Protein AF-A0A7S0CTH3-F1 (afdb_monomer_lite)

Secondary structure (DSSP, 8-state):
--PEEPHHHHHHHHHHHHHHHHH-SSTTSS-HHHHHHHHHHHHHHHHHTT-SEE-HHHHHHHHHHHHHHTT---SSTT--TTT----S-HHHHHHHHHHHHHHHTT--

Foldseek 3Di:
DFAAEDPVLLLLLVLLLVVVCVPDPPNPPSDPVSSVQLSVQQRVVCVVVVHNHRDNLSSLVSVLVVLLVVCDCGLPVQSPPVRDDCDPDNVVVSVVSSVSSCVSSVND

Structure (mmCIF, N/CA/C/O backbone):
data_AF-A0A7S0CTH3-F1
#
_entry.id   AF-A0A7S0CTH3-F1
#
loop_
_atom_site.group_PDB
_atom_site.id
_atom_site.type_symbol
_atom_site.label_atom_id
_atom_site.label_alt_id
_atom_site.label_comp_id
_atom_site.label_asym_id
_atom_site.label_entity_id
_atom_site.label_seq_id
_atom_site.pdbx_PDB_ins_code
_atom_site.Cartn_x
_atom_site.Cartn_y
_atom_site.Cartn_z
_atom_site.occupancy
_atom_site.B_iso_or_equiv
_atom_site.auth_seq_id
_atom_site.auth_comp_id
_atom_site.auth_asym_id
_atom_site.auth_atom_id
_atom_site.pdbx_PDB_model_num
ATOM 1 N N . PHE A 1 1 ? -15.556 -1.053 -14.576 1.00 72.00 1 PHE A N 1
ATOM 2 C CA . PHE A 1 1 ? -14.594 -2.076 -14.118 1.00 72.00 1 PHE A CA 1
ATOM 3 C C . PHE A 1 1 ? -13.952 -1.615 -12.809 1.00 72.00 1 PHE A C 1
ATOM 5 O O . PHE A 1 1 ? -13.380 -0.530 -12.789 1.00 72.00 1 PHE A O 1
ATOM 12 N N . LYS A 1 2 ? -14.109 -2.363 -11.707 1.00 87.19 2 LYS A N 1
ATOM 13 C CA . LYS A 1 2 ? -13.606 -1.997 -10.369 1.00 87.19 2 LYS A CA 1
ATOM 14 C C . LYS A 1 2 ? -12.913 -3.218 -9.748 1.00 87.19 2 LYS A C 1
ATOM 16 O O . LYS A 1 2 ? -13.624 -4.118 -9.314 1.00 87.19 2 LYS A O 1
ATOM 21 N N . PRO A 1 3 ? -11.569 -3.266 -9.746 1.00 94.00 3 PRO A N 1
ATOM 22 C CA . PRO A 1 3 ? -10.843 -4.425 -9.246 1.00 94.00 3 PRO A CA 1
ATOM 23 C C . PRO A 1 3 ? -11.152 -4.754 -7.781 1.00 94.00 3 PRO A C 1
ATOM 25 O O . PRO A 1 3 ? -11.263 -3.848 -6.945 1.00 94.00 3 PRO A O 1
ATOM 28 N N . ASN A 1 4 ? -11.275 -6.044 -7.472 1.00 95.25 4 ASN A N 1
ATOM 29 C CA . ASN A 1 4 ? -11.549 -6.530 -6.119 1.00 95.25 4 ASN A CA 1
ATOM 30 C C . ASN A 1 4 ? -10.264 -6.582 -5.294 1.00 95.25 4 ASN A C 1
ATOM 32 O O . ASN A 1 4 ? -9.208 -6.952 -5.806 1.00 95.25 4 ASN A O 1
ATOM 36 N N . LEU A 1 5 ? -10.336 -6.222 -4.011 1.00 95.25 5 LEU A N 1
ATOM 37 C CA . LEU A 1 5 ? -9.166 -6.309 -3.143 1.00 95.25 5 LEU A CA 1
ATOM 38 C C . LEU A 1 5 ? -8.874 -7.760 -2.777 1.00 95.25 5 LEU A C 1
ATOM 40 O O . LEU A 1 5 ? -9.752 -8.479 -2.303 1.00 95.25 5 LEU A O 1
ATOM 44 N N . SER A 1 6 ? -7.618 -8.177 -2.947 1.00 96.88 6 SER A N 1
ATOM 45 C CA . SER A 1 6 ? -7.147 -9.384 -2.279 1.00 96.88 6 SER A CA 1
ATOM 46 C C . SER A 1 6 ? -7.105 -9.155 -0.763 1.00 96.88 6 SER A C 1
ATOM 48 O O . SER A 1 6 ? -6.840 -8.042 -0.299 1.00 96.88 6 SER A O 1
ATOM 50 N N . LYS A 1 7 ? -7.299 -10.224 0.022 1.00 96.50 7 LYS A N 1
ATOM 51 C CA . LYS A 1 7 ? -7.262 -10.158 1.495 1.00 96.50 7 LYS A CA 1
ATOM 52 C C . LYS A 1 7 ? -5.954 -9.564 2.027 1.00 96.50 7 LYS A C 1
ATOM 54 O O . LYS A 1 7 ? -5.950 -8.883 3.048 1.00 96.50 7 LYS A O 1
ATOM 59 N N . PHE A 1 8 ? -4.834 -9.843 1.356 1.00 96.44 8 PHE A N 1
ATOM 60 C CA . PHE A 1 8 ? -3.535 -9.330 1.784 1.00 96.44 8 PHE A CA 1
ATOM 61 C C . PHE A 1 8 ? -3.361 -7.851 1.417 1.00 96.44 8 PHE A C 1
ATOM 63 O O . PHE A 1 8 ? -2.911 -7.076 2.253 1.00 96.44 8 PHE A O 1
ATOM 70 N N . SER A 1 9 ? -3.806 -7.424 0.230 1.00 97.06 9 SER A N 1
ATOM 71 C CA . SER A 1 9 ? -3.820 -6.001 -0.142 1.00 97.06 9 SER A CA 1
ATOM 72 C C . SER A 1 9 ? -4.680 -5.165 0.800 1.00 97.06 9 SER A C 1
ATOM 74 O O . SER A 1 9 ? -4.261 -4.093 1.222 1.00 97.06 9 SER A O 1
ATOM 76 N N . GLU A 1 10 ? -5.865 -5.662 1.157 1.00 96.69 10 GLU A N 1
ATOM 77 C CA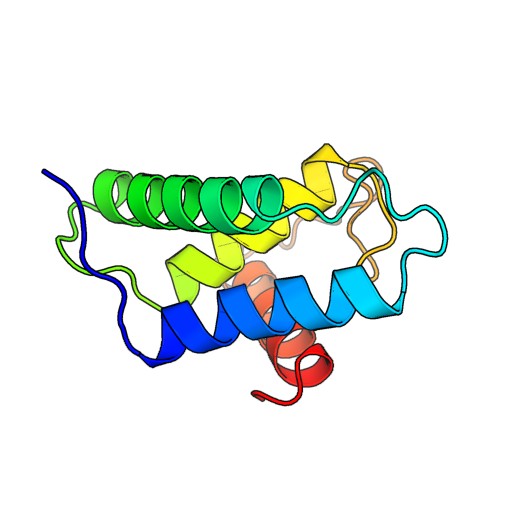 . GLU A 1 10 ? -6.733 -5.015 2.142 1.00 96.69 10 GLU A CA 1
ATOM 78 C C . GLU A 1 10 ? -6.025 -4.864 3.492 1.00 96.69 10 GLU A C 1
ATOM 80 O O . GLU A 1 10 ? -5.991 -3.768 4.050 1.00 96.69 10 GLU A O 1
ATOM 85 N N . ARG A 1 11 ? -5.377 -5.933 3.974 1.00 96.88 11 ARG A N 1
ATOM 86 C CA . ARG A 1 11 ? -4.611 -5.909 5.224 1.00 96.88 11 ARG A CA 1
ATOM 87 C C . ARG A 1 11 ? -3.501 -4.858 5.208 1.00 96.88 11 ARG A C 1
ATOM 89 O O . ARG A 1 11 ? -3.374 -4.129 6.185 1.00 96.88 11 ARG A O 1
ATOM 96 N N . ILE A 1 12 ? -2.745 -4.750 4.113 1.00 96.88 12 ILE A N 1
ATOM 97 C CA . ILE A 1 12 ? -1.685 -3.740 3.955 1.00 96.88 12 ILE A CA 1
ATOM 98 C C . ILE A 1 12 ? -2.265 -2.325 4.089 1.00 96.88 12 ILE A C 1
ATOM 100 O O . ILE A 1 12 ? -1.776 -1.533 4.893 1.00 96.88 12 ILE A O 1
ATOM 104 N N . LEU A 1 13 ? -3.335 -2.012 3.346 1.00 95.62 13 LEU A N 1
ATOM 105 C CA . LEU A 1 13 ? -3.944 -0.676 3.358 1.00 95.62 13 LEU A CA 1
ATOM 106 C C . LEU A 1 13 ? -4.541 -0.317 4.725 1.00 95.62 13 LEU A C 1
ATOM 108 O O . LEU A 1 13 ? -4.379 0.808 5.199 1.00 95.62 13 LEU A O 1
ATOM 112 N N . VAL A 1 14 ? -5.214 -1.273 5.372 1.00 94.06 14 VAL A N 1
ATOM 113 C CA . VAL A 1 14 ? -5.798 -1.082 6.706 1.00 94.06 14 VAL A CA 1
ATOM 114 C C . VAL A 1 14 ? -4.707 -0.895 7.756 1.00 94.06 14 VAL A C 1
ATOM 116 O O . VAL A 1 14 ? -4.825 0.002 8.589 1.00 94.06 14 VAL A O 1
ATOM 119 N N . ARG A 1 15 ? -3.635 -1.695 7.714 1.00 93.69 15 ARG A N 1
ATOM 120 C CA . ARG A 1 15 ? -2.531 -1.593 8.673 1.00 93.69 15 ARG A CA 1
ATOM 121 C C . ARG A 1 15 ? -1.810 -0.257 8.543 1.00 93.69 15 ARG A C 1
ATOM 123 O O . ARG A 1 15 ? -1.613 0.410 9.550 1.00 93.69 15 ARG A O 1
ATOM 130 N N . TYR A 1 16 ? -1.535 0.185 7.316 1.00 91.62 16 TYR A N 1
ATOM 131 C CA . TYR A 1 16 ? -0.984 1.516 7.056 1.00 91.62 16 TYR A CA 1
ATOM 132 C C . TYR A 1 16 ? -1.874 2.628 7.625 1.00 91.62 16 TYR A C 1
ATOM 134 O O . TYR A 1 16 ? -1.400 3.505 8.346 1.00 91.62 16 TYR A O 1
ATOM 142 N N . TYR A 1 17 ? -3.184 2.562 7.363 1.00 90.06 17 TYR A N 1
ATOM 143 C CA . TYR A 1 17 ? -4.146 3.521 7.905 1.00 90.06 17 TYR A CA 1
ATOM 144 C C . TYR A 1 17 ? -4.137 3.560 9.442 1.00 90.06 17 TYR A C 1
ATOM 146 O O . TYR A 1 17 ? -4.148 4.641 10.032 1.00 90.06 17 TYR A O 1
ATOM 154 N N . GLN A 1 18 ? -4.106 2.393 10.092 1.00 88.00 18 GLN A N 1
ATOM 155 C CA . GLN A 1 18 ? -4.043 2.286 11.550 1.00 88.00 18 GLN A CA 1
ATOM 156 C C . GLN A 1 18 ? -2.752 2.881 12.110 1.00 88.00 18 GLN A C 1
ATOM 158 O O . GLN A 1 18 ? -2.816 3.647 13.068 1.00 88.00 18 GLN A O 1
ATOM 163 N N . THR A 1 19 ? -1.602 2.565 11.508 1.00 86.06 19 THR A N 1
ATOM 164 C CA . THR A 1 19 ? -0.306 3.121 11.913 1.00 86.06 19 THR A CA 1
ATOM 165 C C . THR A 1 19 ? -0.326 4.640 11.827 1.00 86.06 19 THR A C 1
ATOM 167 O O . THR A 1 19 ? 0.022 5.305 12.799 1.00 86.06 19 THR A O 1
ATOM 170 N N . GLN A 1 20 ? -0.847 5.194 10.730 1.00 79.69 20 GLN A N 1
ATOM 171 C CA . GLN A 1 20 ? -0.867 6.640 10.549 1.00 79.69 20 GLN A CA 1
ATOM 172 C C . GLN A 1 20 ? -1.818 7.359 11.505 1.00 79.69 20 GLN A C 1
ATOM 174 O O . GLN A 1 20 ? -1.537 8.457 11.974 1.00 79.69 20 GLN A O 1
ATOM 179 N N . ARG A 1 21 ? -2.937 6.723 11.857 1.00 76.69 21 ARG A N 1
ATOM 180 C CA . ARG A 1 21 ? -3.868 7.254 12.857 1.00 76.69 21 ARG A CA 1
ATOM 181 C C . ARG A 1 21 ? -3.274 7.273 14.272 1.00 76.69 21 ARG A C 1
ATOM 183 O O . ARG A 1 21 ? -3.708 8.079 15.088 1.00 76.69 21 ARG A O 1
ATOM 190 N N . SER A 1 22 ? -2.329 6.383 14.567 1.00 73.62 22 SER A N 1
ATOM 191 C CA . SER A 1 22 ? -1.659 6.307 15.870 1.00 73.62 22 SER A CA 1
ATOM 192 C C . SER A 1 22 ? -0.520 7.319 16.020 1.00 73.62 22 SER A C 1
ATOM 194 O O . SER A 1 22 ? -0.234 7.734 17.139 1.00 73.62 22 SER A O 1
ATOM 196 N N . THR A 1 23 ? 0.132 7.707 14.920 1.00 69.75 23 THR A N 1
ATOM 197 C CA . THR A 1 23 ? 1.272 8.643 14.905 1.00 69.75 23 THR A CA 1
ATOM 198 C C . THR A 1 23 ? 0.854 10.109 14.768 1.00 69.75 23 THR A C 1
ATOM 200 O O . THR A 1 23 ? 1.570 10.999 15.225 1.00 69.75 23 THR A O 1
ATOM 203 N N . ASP A 1 24 ? -0.302 10.383 14.165 1.00 63.94 24 ASP A N 1
ATOM 204 C CA . ASP A 1 24 ? -0.780 11.741 13.907 1.00 63.94 24 ASP A CA 1
ATOM 205 C C . ASP A 1 24 ? -1.528 12.323 15.124 1.00 63.94 24 ASP A C 1
ATOM 207 O O . ASP A 1 24 ? -2.690 12.000 15.392 1.00 63.94 24 ASP A O 1
ATOM 211 N N . HIS A 1 25 ? -0.867 13.208 15.882 1.00 54.47 25 HIS A N 1
ATOM 212 C CA . HIS A 1 25 ? -1.501 13.964 16.972 1.00 54.47 25 HIS A CA 1
ATOM 213 C C . HIS A 1 25 ? -2.577 14.943 16.454 1.00 54.47 25 HIS A C 1
ATOM 215 O O . HIS A 1 25 ? -3.499 15.301 17.197 1.00 54.47 25 HIS A O 1
ATOM 221 N N . GLU A 1 26 ? -2.520 15.335 15.174 1.00 50.44 26 GLU A N 1
ATOM 222 C CA . GLU A 1 26 ? -3.531 16.160 14.516 1.00 50.44 26 GLU A CA 1
ATOM 223 C C . GLU A 1 26 ? -4.612 15.283 13.865 1.00 50.44 26 GLU A C 1
ATOM 225 O O . GLU A 1 26 ? -4.596 14.982 12.674 1.00 50.44 26 GLU A O 1
ATOM 230 N N . LYS A 1 27 ? -5.640 14.936 14.651 1.00 51.03 27 LYS A N 1
ATOM 231 C CA . LYS A 1 27 ? -6.816 14.106 14.286 1.00 51.03 27 LYS A CA 1
ATOM 232 C C . LYS A 1 27 ? -7.559 14.489 12.984 1.00 51.03 27 LYS A C 1
ATOM 234 O O . LYS A 1 27 ? -8.496 13.792 12.591 1.00 51.03 27 LYS A O 1
ATOM 239 N N . ALA A 1 28 ? -7.203 15.599 12.337 1.00 54.09 28 ALA A N 1
ATOM 240 C CA . ALA A 1 28 ? -7.848 16.128 11.141 1.00 54.09 28 ALA A CA 1
ATOM 241 C C . ALA A 1 28 ? -7.383 15.471 9.823 1.00 54.09 28 ALA A C 1
ATOM 243 O O . ALA A 1 28 ? -8.160 15.465 8.865 1.00 54.09 28 ALA A O 1
ATOM 244 N N . ARG A 1 29 ? -6.165 14.906 9.739 1.00 54.44 29 ARG A N 1
ATOM 245 C CA . ARG A 1 29 ? -5.607 14.388 8.467 1.00 54.44 29 ARG A CA 1
ATOM 246 C C . ARG A 1 29 ? -5.862 12.888 8.236 1.00 54.44 29 ARG A C 1
ATOM 248 O O . ARG A 1 29 ? -6.089 12.474 7.099 1.00 54.44 29 ARG A O 1
ATOM 255 N N . THR A 1 30 ? -5.970 12.073 9.288 1.00 61.06 30 THR A N 1
ATOM 256 C CA . THR A 1 30 ? -6.170 10.604 9.227 1.00 61.06 30 THR A CA 1
ATOM 257 C C . THR A 1 30 ? -7.641 10.170 9.319 1.00 61.06 30 THR A C 1
ATOM 259 O O . THR A 1 30 ? -8.100 9.464 10.225 1.00 61.06 30 THR A O 1
ATOM 262 N N . THR A 1 31 ? -8.431 10.589 8.331 1.00 71.88 31 THR A N 1
ATOM 263 C CA . THR A 1 31 ? -9.869 10.269 8.246 1.00 71.88 31 THR A CA 1
ATOM 264 C C . THR A 1 31 ? -10.142 9.006 7.423 1.00 71.88 31 THR A C 1
ATOM 266 O O . THR A 1 31 ? -9.284 8.543 6.676 1.00 71.88 31 THR A O 1
ATOM 269 N N . ILE A 1 32 ? -11.363 8.464 7.502 1.00 82.38 32 ILE A N 1
ATOM 270 C CA . ILE A 1 32 ? -11.848 7.376 6.624 1.00 82.38 32 ILE A CA 1
ATOM 271 C C . ILE A 1 32 ? -11.590 7.691 5.136 1.00 82.38 32 ILE A C 1
ATOM 273 O O . ILE A 1 32 ? -11.285 6.794 4.355 1.00 82.38 32 ILE A O 1
ATOM 277 N N . ARG A 1 33 ? -11.594 8.978 4.755 1.00 85.50 33 ARG A N 1
ATOM 278 C CA . ARG A 1 33 ? -11.296 9.430 3.388 1.00 85.50 33 ARG A CA 1
ATOM 279 C C . ARG A 1 33 ? -9.889 9.054 2.920 1.00 85.50 33 ARG A C 1
ATOM 281 O O . ARG A 1 33 ? -9.713 8.823 1.728 1.00 85.50 33 ARG A O 1
ATOM 288 N N . LEU A 1 34 ? -8.899 8.983 3.819 1.00 87.75 34 LEU A N 1
ATOM 289 C CA . LEU A 1 34 ? -7.547 8.530 3.474 1.00 87.75 34 LEU A CA 1
ATOM 290 C C . LEU A 1 34 ? -7.572 7.061 3.048 1.00 87.75 34 LEU A C 1
ATOM 292 O O . LEU A 1 34 ? -7.070 6.729 1.977 1.00 87.75 34 LEU A O 1
ATOM 296 N N . LEU A 1 35 ? -8.206 6.199 3.848 1.00 92.25 35 LEU A N 1
ATOM 297 C CA . LEU A 1 35 ? -8.344 4.779 3.528 1.00 92.25 35 LEU A CA 1
ATOM 298 C C . LEU A 1 35 ? -9.097 4.579 2.207 1.00 92.25 35 LEU A C 1
ATOM 300 O O . LEU A 1 35 ? -8.655 3.822 1.346 1.00 92.25 35 LEU A O 1
ATOM 304 N N . GLU A 1 36 ? -10.192 5.310 1.997 1.00 93.31 36 GLU A N 1
ATOM 305 C CA . GLU A 1 36 ? -10.915 5.274 0.725 1.00 93.31 36 GLU A CA 1
ATOM 306 C C . GLU A 1 36 ? -10.056 5.734 -0.462 1.00 93.31 36 GLU A C 1
ATOM 308 O O . GLU A 1 36 ? -10.137 5.156 -1.547 1.00 93.31 36 GLU A O 1
ATOM 313 N N . SER A 1 37 ? -9.230 6.769 -0.280 1.00 93.31 37 SER A N 1
ATOM 314 C CA . SER A 1 37 ? -8.302 7.240 -1.311 1.00 93.31 37 SER A CA 1
ATOM 315 C C . SER A 1 37 ? -7.238 6.195 -1.629 1.00 93.31 37 SER A C 1
ATOM 317 O O . SER A 1 37 ? -7.015 5.918 -2.805 1.00 93.31 37 SER A O 1
ATOM 319 N N . LEU A 1 38 ? -6.657 5.546 -0.619 1.00 95.12 38 LEU A N 1
ATOM 320 C CA . LEU A 1 38 ? -5.715 4.440 -0.803 1.00 95.12 38 LEU A CA 1
ATOM 321 C C . LEU A 1 38 ? -6.343 3.284 -1.593 1.00 95.12 38 LEU A C 1
ATOM 323 O O . LEU A 1 38 ? -5.747 2.793 -2.551 1.00 95.12 38 LEU A O 1
ATOM 327 N N . ILE A 1 39 ? -7.578 2.897 -1.255 1.00 96.50 39 ILE A N 1
ATOM 328 C CA . ILE A 1 39 ? -8.331 1.864 -1.981 1.00 96.50 39 ILE A CA 1
ATOM 329 C C . ILE A 1 39 ? -8.535 2.272 -3.445 1.00 96.50 39 ILE A C 1
ATOM 331 O O . ILE A 1 39 ? -8.276 1.476 -4.350 1.00 96.50 39 ILE A O 1
ATOM 335 N N . ARG A 1 40 ? -8.965 3.516 -3.703 1.00 96.88 40 ARG A N 1
ATOM 336 C CA . ARG A 1 40 ? -9.164 4.024 -5.072 1.00 96.88 40 ARG A CA 1
ATOM 337 C C . ARG A 1 40 ? -7.863 4.044 -5.875 1.00 96.88 40 ARG A C 1
ATOM 339 O O . ARG A 1 40 ? -7.897 3.681 -7.052 1.00 96.88 40 ARG A O 1
ATOM 346 N N . LEU A 1 41 ? -6.745 4.428 -5.259 1.00 97.31 41 LEU A N 1
ATOM 347 C CA . LEU A 1 41 ? -5.420 4.440 -5.885 1.00 97.31 41 LEU A CA 1
ATOM 348 C C . LEU A 1 41 ? -4.938 3.023 -6.215 1.00 97.31 41 LEU A C 1
ATOM 350 O O . LEU A 1 41 ? -4.549 2.769 -7.352 1.00 97.31 41 LEU A O 1
ATOM 354 N N . ALA A 1 42 ? -5.054 2.071 -5.288 1.00 98.00 42 ALA A N 1
ATOM 355 C CA . ALA A 1 42 ? -4.677 0.677 -5.534 1.00 98.00 42 ALA A CA 1
ATOM 356 C C . ALA A 1 42 ? -5.550 0.031 -6.632 1.00 98.00 42 ALA A C 1
ATOM 358 O O . ALA A 1 42 ? -5.069 -0.690 -7.513 1.00 98.00 42 ALA A O 1
ATOM 359 N N . GLN A 1 43 ? -6.847 0.350 -6.649 1.00 97.81 43 GLN A N 1
ATOM 360 C CA . GLN A 1 43 ? -7.743 -0.038 -7.739 1.00 97.81 43 GLN A CA 1
ATOM 361 C C . GLN A 1 43 ? -7.369 0.632 -9.065 1.00 97.81 43 GLN A C 1
ATOM 363 O O . GLN A 1 43 ? -7.534 0.026 -10.117 1.00 97.81 43 GLN A O 1
ATOM 368 N N . ALA A 1 44 ? -6.899 1.880 -9.059 1.00 97.56 44 ALA A N 1
ATOM 369 C CA . ALA A 1 44 ? -6.426 2.547 -10.270 1.00 97.56 44 ALA A CA 1
ATOM 370 C C . ALA A 1 44 ? -5.145 1.907 -10.809 1.00 97.56 44 ALA A C 1
ATOM 372 O O . ALA A 1 44 ? -5.060 1.653 -12.008 1.00 97.56 44 ALA A O 1
ATOM 373 N N . HIS A 1 45 ? -4.203 1.572 -9.929 1.00 97.19 45 HIS A N 1
ATOM 374 C CA . HIS A 1 45 ? -2.957 0.910 -10.298 1.00 97.19 45 HIS A CA 1
ATOM 375 C C . HIS A 1 45 ? -3.199 -0.487 -10.895 1.00 97.19 45 HIS A C 1
ATOM 377 O O . HIS A 1 45 ? -2.668 -0.807 -11.952 1.00 97.19 45 HIS A O 1
ATOM 383 N N . SER A 1 46 ? -4.082 -1.294 -10.300 1.00 97.50 46 SER A N 1
ATOM 384 C CA . SER A 1 46 ? -4.469 -2.594 -10.884 1.00 97.50 46 SER A CA 1
ATOM 385 C C . SER A 1 46 ? -5.149 -2.452 -12.251 1.00 97.50 46 SER A C 1
ATOM 387 O O . SER A 1 46 ? -4.843 -3.226 -13.156 1.00 97.50 46 SER A O 1
ATOM 389 N N . ARG A 1 47 ? -5.997 -1.428 -12.452 1.00 96.88 47 ARG A N 1
ATOM 390 C CA . ARG A 1 47 ? -6.569 -1.121 -13.778 1.00 96.88 47 ARG A CA 1
ATOM 391 C C . ARG A 1 47 ? -5.504 -0.748 -14.804 1.00 96.88 47 ARG A C 1
ATOM 393 O O . ARG A 1 47 ? -5.574 -1.237 -15.925 1.00 96.88 47 ARG A O 1
ATOM 400 N N . LEU A 1 48 ? -4.531 0.083 -14.423 1.00 96.69 48 LEU A N 1
ATOM 401 C CA . LEU A 1 48 ? -3.397 0.447 -15.282 1.00 96.69 48 LEU A CA 1
ATOM 402 C C . LEU A 1 48 ? -2.599 -0.793 -15.710 1.00 96.69 48 LEU A C 1
ATOM 404 O O . LEU A 1 48 ? -2.068 -0.853 -16.811 1.00 96.69 48 LEU A O 1
ATOM 408 N N . MET A 1 49 ? -2.571 -1.799 -14.843 1.00 96.31 49 MET A N 1
ATOM 409 C CA . MET A 1 49 ? -1.897 -3.069 -15.067 1.00 96.31 49 MET A CA 1
ATOM 410 C C . MET A 1 49 ? -2.792 -4.136 -15.717 1.00 96.31 49 MET A C 1
ATOM 412 O O . MET A 1 49 ? -2.416 -5.305 -15.724 1.00 96.31 49 MET A O 1
ATOM 416 N N . PHE A 1 50 ? -3.972 -3.756 -16.226 1.00 95.75 50 PH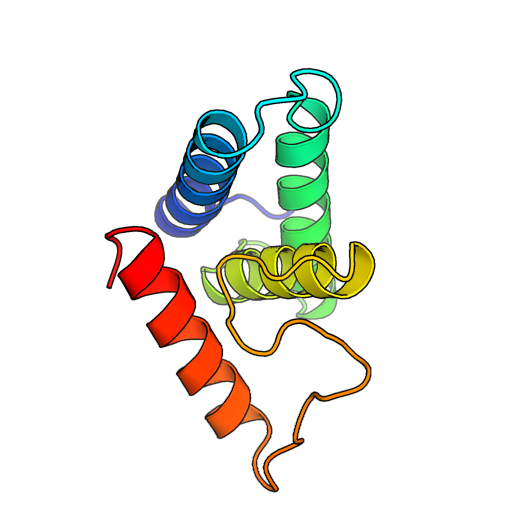E A N 1
ATOM 417 C CA . PHE A 1 50 ? -4.955 -4.646 -16.859 1.00 95.75 50 PHE A CA 1
ATOM 418 C C . PHE A 1 50 ? -5.402 -5.829 -15.979 1.00 95.75 50 PHE A C 1
ATOM 420 O O . PHE A 1 50 ? -5.675 -6.921 -16.472 1.00 95.75 50 PHE A O 1
ATOM 427 N N . ARG A 1 51 ? -5.498 -5.618 -14.662 1.00 95.44 51 ARG A N 1
ATOM 428 C CA . ARG A 1 51 ? -5.916 -6.634 -13.684 1.00 95.44 51 ARG A CA 1
ATOM 429 C C . ARG A 1 51 ? -7.291 -6.327 -13.097 1.00 95.44 51 ARG A C 1
ATOM 431 O O . ARG A 1 51 ? -7.635 -5.173 -12.855 1.00 95.44 51 ARG A O 1
ATOM 438 N N . ASP A 1 52 ? -8.055 -7.378 -12.815 1.00 96.06 52 ASP A N 1
ATOM 439 C CA . ASP A 1 52 ? -9.359 -7.344 -12.129 1.00 96.06 52 ASP A CA 1
ATOM 440 C C . ASP A 1 52 ? -9.256 -7.511 -10.606 1.00 96.06 52 ASP A C 1
ATOM 442 O O . ASP A 1 52 ? -10.241 -7.367 -9.879 1.00 96.06 52 ASP A O 1
ATOM 446 N N . THR A 1 53 ? -8.047 -7.775 -10.122 1.00 97.12 53 THR A N 1
ATOM 447 C CA . THR A 1 53 ? -7.739 -8.009 -8.719 1.00 97.12 53 THR A CA 1
ATOM 448 C C . THR A 1 53 ? -6.613 -7.079 -8.292 1.00 97.12 53 THR A C 1
ATOM 450 O O . THR A 1 53 ? -5.605 -6.930 -8.986 1.00 97.12 53 THR A O 1
ATOM 453 N N . VAL A 1 54 ? -6.787 -6.446 -7.134 1.00 98.06 54 VAL A N 1
ATOM 454 C CA . VAL A 1 54 ? -5.751 -5.650 -6.478 1.00 98.06 54 VAL A CA 1
ATOM 455 C C . VAL A 1 54 ? -4.797 -6.609 -5.773 1.00 98.06 54 VAL A C 1
ATOM 457 O O . VAL A 1 54 ? -5.174 -7.288 -4.813 1.00 98.06 54 VAL A O 1
ATOM 460 N N . PHE A 1 55 ? -3.557 -6.642 -6.247 1.00 97.19 55 PHE A N 1
ATOM 461 C CA . PHE A 1 55 ? -2.455 -7.406 -5.676 1.00 97.19 55 PHE A CA 1
ATOM 462 C C . PHE A 1 55 ? -1.663 -6.569 -4.665 1.00 97.19 55 PHE A C 1
ATOM 464 O O . PHE A 1 55 ? -1.843 -5.350 -4.587 1.00 97.19 55 PHE A O 1
ATOM 471 N N . PRO A 1 56 ? -0.790 -7.190 -3.854 1.00 96.75 56 PRO A N 1
ATOM 472 C CA . PRO A 1 56 ? -0.062 -6.477 -2.802 1.00 96.75 56 PRO A CA 1
ATOM 473 C C . PRO A 1 56 ? 0.762 -5.307 -3.345 1.00 96.75 56 PRO A C 1
ATOM 475 O O . PRO A 1 56 ? 0.754 -4.224 -2.769 1.00 96.75 56 PRO A O 1
ATOM 478 N N . GLN A 1 57 ? 1.387 -5.487 -4.512 1.00 96.00 57 GLN A N 1
ATOM 479 C CA . GLN A 1 57 ? 2.150 -4.435 -5.189 1.00 96.00 57 GLN A CA 1
ATOM 480 C C . GLN A 1 57 ? 1.325 -3.180 -5.501 1.00 96.00 57 GLN A C 1
ATOM 482 O O . GLN A 1 57 ? 1.861 -2.080 -5.455 1.00 96.00 57 GLN A O 1
ATOM 487 N N . ASP A 1 58 ? 0.023 -3.327 -5.760 1.00 97.44 58 ASP A N 1
ATOM 488 C CA . ASP A 1 58 ? -0.862 -2.197 -6.044 1.00 97.44 58 ASP A CA 1
ATOM 489 C C . ASP A 1 58 ? -1.161 -1.394 -4.768 1.00 97.44 58 ASP A C 1
ATOM 491 O O . ASP A 1 58 ? -1.234 -0.167 -4.806 1.00 97.44 58 ASP A O 1
ATOM 495 N N . ALA A 1 59 ? -1.287 -2.079 -3.625 1.00 97.25 59 ALA A N 1
ATOM 496 C CA . ALA A 1 59 ? -1.435 -1.442 -2.317 1.00 97.25 59 ALA A CA 1
ATOM 497 C C . ALA A 1 59 ? -0.151 -0.706 -1.900 1.00 97.25 59 ALA A C 1
ATOM 499 O O . ALA A 1 59 ? -0.211 0.438 -1.457 1.00 97.25 59 ALA A O 1
ATOM 500 N N . ILE A 1 60 ? 1.009 -1.335 -2.106 1.00 95.31 60 ILE A N 1
ATOM 501 C CA . ILE A 1 60 ? 2.324 -0.743 -1.821 1.00 95.31 60 ILE A CA 1
ATOM 502 C C . ILE A 1 60 ? 2.559 0.500 -2.687 1.00 95.31 60 ILE A C 1
ATOM 504 O O . ILE A 1 60 ? 2.933 1.546 -2.164 1.00 95.31 60 ILE A O 1
ATOM 508 N N . ALA A 1 61 ? 2.287 0.422 -3.993 1.00 94.69 61 ALA A N 1
ATOM 509 C CA . ALA A 1 61 ? 2.424 1.560 -4.901 1.00 94.69 61 ALA A CA 1
ATOM 510 C C . ALA A 1 61 ? 1.524 2.738 -4.491 1.00 94.69 61 ALA A C 1
ATOM 512 O O . ALA A 1 61 ? 1.966 3.886 -4.507 1.00 94.69 61 ALA A O 1
ATOM 513 N N . ALA A 1 62 ? 0.282 2.462 -4.072 1.00 95.44 62 ALA A N 1
ATOM 514 C CA . ALA A 1 62 ? -0.633 3.489 -3.579 1.00 95.44 62 ALA A CA 1
ATOM 515 C C . ALA A 1 62 ? -0.105 4.195 -2.319 1.00 95.44 62 ALA A C 1
ATOM 517 O O . ALA A 1 62 ? -0.217 5.415 -2.218 1.00 95.44 62 ALA A O 1
ATOM 518 N N . ILE A 1 63 ? 0.489 3.447 -1.383 1.00 92.56 63 ILE A N 1
ATOM 519 C CA . ILE A 1 63 ? 1.086 4.010 -0.165 1.00 92.56 63 ILE A CA 1
ATOM 520 C C . ILE A 1 63 ? 2.299 4.878 -0.504 1.00 92.56 63 ILE A C 1
ATOM 522 O O . ILE A 1 63 ? 2.343 6.034 -0.090 1.00 92.56 63 ILE A O 1
ATOM 526 N N . ILE A 1 64 ? 3.235 4.368 -1.313 1.00 89.31 64 ILE A N 1
ATOM 527 C CA . ILE A 1 64 ? 4.427 5.122 -1.739 1.00 89.31 64 ILE A CA 1
ATOM 528 C C . ILE A 1 64 ? 4.021 6.440 -2.415 1.00 89.31 64 ILE A C 1
ATOM 530 O O . ILE A 1 64 ? 4.616 7.481 -2.147 1.00 89.31 64 ILE A O 1
ATOM 534 N N . LEU A 1 65 ? 2.986 6.415 -3.262 1.00 89.69 65 LEU A N 1
ATOM 535 C CA . LEU A 1 65 ? 2.468 7.610 -3.930 1.00 89.69 65 LEU A CA 1
ATOM 536 C C . LEU A 1 65 ? 1.940 8.655 -2.934 1.00 89.69 65 LEU A C 1
ATOM 538 O O . LEU A 1 65 ? 2.202 9.848 -3.096 1.00 89.69 65 LEU A O 1
ATOM 542 N N . VAL A 1 66 ? 1.191 8.222 -1.916 1.00 87.94 66 VAL A N 1
ATOM 543 C CA . VAL A 1 66 ? 0.674 9.116 -0.869 1.00 87.94 66 VAL A CA 1
ATOM 544 C C . VAL A 1 66 ? 1.811 9.701 -0.031 1.00 87.94 66 VAL A C 1
ATOM 546 O O . VAL A 1 66 ? 1.817 10.910 0.191 1.00 87.94 66 VAL A O 1
ATOM 549 N N . GLU A 1 67 ? 2.788 8.890 0.383 1.00 82.62 67 GLU A N 1
ATOM 550 C CA . GLU A 1 67 ? 3.947 9.372 1.151 1.00 82.62 67 GLU A CA 1
ATOM 551 C C . GLU A 1 67 ? 4.762 10.404 0.365 1.00 82.62 67 GLU A C 1
ATOM 553 O O . GLU A 1 67 ? 5.058 11.479 0.890 1.00 82.62 67 GLU A O 1
ATOM 558 N N . ALA A 1 68 ? 5.026 10.133 -0.917 1.00 80.31 68 ALA A N 1
ATOM 559 C CA . ALA A 1 68 ? 5.726 11.064 -1.797 1.00 80.31 68 ALA A CA 1
ATOM 560 C C . ALA A 1 68 ? 4.950 12.379 -1.999 1.00 80.31 68 ALA A C 1
ATOM 562 O O . ALA A 1 68 ? 5.548 13.452 -2.022 1.00 80.31 68 ALA A O 1
ATOM 563 N N . SER A 1 69 ? 3.616 12.315 -2.114 1.00 80.69 69 SER A N 1
ATOM 564 C CA . SER A 1 69 ? 2.768 13.504 -2.314 1.00 80.69 69 SER A CA 1
ATOM 565 C C . SER A 1 69 ? 2.697 14.396 -1.077 1.00 80.69 69 SER A C 1
ATOM 567 O O . SER A 1 69 ? 2.562 15.611 -1.194 1.00 80.69 69 SER A O 1
ATOM 569 N N . LEU A 1 70 ? 2.762 13.798 0.113 1.00 74.38 70 LEU A N 1
ATOM 570 C CA . LEU A 1 70 ? 2.690 14.523 1.379 1.00 74.38 70 LEU A CA 1
ATOM 571 C C . LEU A 1 70 ? 4.058 15.022 1.859 1.00 74.38 70 LEU A C 1
ATOM 573 O O . LEU A 1 70 ? 4.109 15.641 2.921 1.00 74.38 70 LEU A O 1
ATOM 577 N N . ALA A 1 71 ? 5.145 14.737 1.120 1.00 64.38 71 ALA A N 1
ATOM 578 C CA . ALA A 1 71 ? 6.535 15.037 1.490 1.00 64.38 71 ALA A CA 1
ATOM 579 C C . ALA A 1 71 ? 6.838 14.731 2.970 1.00 64.38 71 ALA A C 1
ATOM 581 O O . ALA A 1 71 ? 7.622 15.410 3.630 1.00 64.38 71 ALA A O 1
ATOM 582 N N . THR A 1 72 ? 6.144 13.735 3.512 1.00 59.47 72 THR A N 1
ATOM 583 C CA . THR A 1 72 ? 6.213 13.365 4.917 1.00 59.47 72 THR A CA 1
ATOM 584 C C . THR A 1 72 ? 7.301 12.318 5.039 1.00 59.47 72 THR A C 1
ATOM 586 O O . THR A 1 72 ? 7.335 11.394 4.228 1.00 59.47 72 THR A O 1
ATOM 589 N N . SER A 1 73 ? 8.160 12.434 6.052 1.00 54.16 73 SER A N 1
ATOM 590 C CA . SER A 1 73 ? 9.086 11.379 6.485 1.00 54.16 73 SER A CA 1
ATOM 591 C C . SER A 1 73 ? 8.272 10.206 7.051 1.00 54.16 73 SER A C 1
ATOM 593 O O . SER A 1 73 ? 8.156 10.026 8.260 1.00 54.16 73 SER A O 1
ATOM 595 N N . GLY A 1 74 ? 7.551 9.515 6.171 1.00 59.22 74 GLY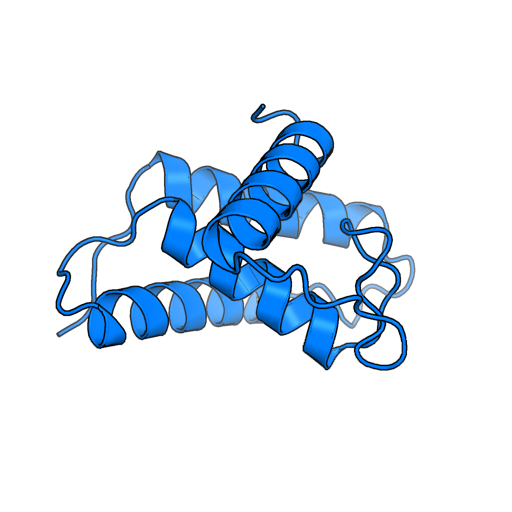 A N 1
ATOM 596 C CA . GLY A 1 74 ? 6.610 8.460 6.507 1.00 59.22 74 GLY A CA 1
ATOM 597 C C . GLY A 1 74 ? 7.314 7.155 6.856 1.00 59.22 74 GLY A C 1
ATOM 598 O O . GLY A 1 74 ? 8.466 7.118 7.283 1.00 59.22 74 GLY A O 1
ATOM 599 N N . LEU A 1 75 ? 6.618 6.043 6.636 1.00 59.06 75 LEU A N 1
ATOM 600 C CA . LEU A 1 75 ? 7.170 4.711 6.862 1.00 59.06 75 LEU A CA 1
ATOM 601 C C . LEU A 1 75 ? 8.283 4.382 5.858 1.00 59.06 75 LEU A C 1
ATOM 603 O O . LEU A 1 75 ? 8.944 3.370 6.005 1.00 59.06 75 LEU A O 1
ATOM 607 N N . THR A 1 76 ? 8.592 5.219 4.876 1.00 59.91 76 THR A N 1
ATOM 608 C CA . THR A 1 76 ? 9.818 5.080 4.085 1.00 59.91 76 THR A CA 1
ATOM 609 C C . THR A 1 76 ? 10.781 6.223 4.417 1.00 59.91 76 THR A C 1
ATOM 611 O O . THR A 1 76 ? 10.430 7.392 4.286 1.00 59.91 76 THR A O 1
ATOM 614 N N . ASP A 1 77 ? 11.997 5.891 4.879 1.00 56.34 77 ASP A N 1
ATOM 615 C CA . ASP A 1 77 ? 13.004 6.873 5.347 1.00 56.34 77 ASP A CA 1
ATOM 616 C C . ASP A 1 77 ? 13.443 7.855 4.239 1.00 56.34 77 ASP A C 1
ATOM 618 O O . ASP A 1 77 ? 13.957 8.930 4.526 1.00 56.34 77 ASP A O 1
ATOM 622 N N . ASP A 1 78 ? 13.165 7.515 2.976 1.00 54.25 78 ASP A N 1
ATOM 623 C CA . ASP A 1 78 ? 13.568 8.230 1.757 1.00 54.25 78 ASP A CA 1
ATOM 624 C C . ASP A 1 78 ? 12.372 8.846 0.991 1.00 54.25 78 ASP A C 1
ATOM 626 O O . ASP A 1 78 ? 12.384 8.986 -0.237 1.00 54.25 78 ASP A O 1
ATOM 630 N N . ALA A 1 79 ? 11.277 9.173 1.682 1.00 54.03 79 ALA A N 1
ATOM 631 C CA . ALA A 1 79 ? 10.048 9.662 1.044 1.00 54.03 79 ALA A CA 1
ATOM 632 C C . ALA A 1 79 ? 10.114 11.113 0.526 1.00 54.03 79 ALA A C 1
ATOM 634 O O . ALA A 1 79 ? 9.202 11.545 -0.185 1.00 54.03 79 ALA A O 1
ATOM 635 N N . SER A 1 80 ? 11.169 11.879 0.831 1.00 55.97 80 SER A N 1
ATOM 636 C CA . SER A 1 80 ? 11.333 13.199 0.218 1.00 55.97 80 SER A CA 1
ATOM 637 C C . SER A 1 80 ? 11.657 13.023 -1.263 1.00 55.97 80 SER A C 1
ATOM 639 O O . SER A 1 80 ? 12.744 12.575 -1.626 1.00 55.97 80 SER A O 1
ATOM 641 N N . ALA A 1 81 ? 10.723 13.410 -2.135 1.00 58.97 81 ALA A N 1
ATOM 642 C CA . ALA A 1 81 ? 10.914 13.388 -3.587 1.00 58.97 81 ALA A CA 1
ATOM 643 C C . ALA A 1 81 ? 12.175 14.156 -4.038 1.00 58.97 81 ALA A C 1
ATOM 645 O O . ALA A 1 81 ? 12.703 13.887 -5.112 1.00 58.97 81 ALA A O 1
ATOM 646 N N . LEU A 1 82 ? 12.675 15.076 -3.204 1.00 59.59 82 LEU A N 1
ATOM 647 C CA . LEU A 1 82 ? 13.895 15.852 -3.433 1.00 59.59 82 LEU A CA 1
ATOM 648 C C . LEU A 1 82 ? 15.193 15.055 -3.209 1.00 59.59 82 LEU A C 1
ATOM 650 O O . LEU A 1 82 ? 16.239 15.468 -3.700 1.00 59.59 82 LEU A O 1
ATOM 654 N N . HIS A 1 83 ? 15.141 13.938 -2.477 1.00 60.94 83 HIS A N 1
ATOM 655 C CA . HIS A 1 83 ? 16.316 13.138 -2.101 1.00 60.94 83 HIS A CA 1
ATOM 656 C C . HIS A 1 83 ? 16.245 11.681 -2.568 1.00 60.94 83 HIS A C 1
ATOM 658 O O . HIS A 1 83 ? 17.124 10.888 -2.239 1.00 60.94 83 HIS A O 1
ATOM 664 N N . MET A 1 84 ? 15.228 11.317 -3.353 1.00 63.84 84 MET A N 1
ATOM 665 C CA . MET A 1 84 ? 15.078 9.948 -3.827 1.00 63.84 84 MET A CA 1
ATOM 666 C C . MET A 1 84 ? 16.234 9.588 -4.771 1.00 63.84 84 MET A C 1
ATOM 668 O O . MET A 1 84 ? 16.327 10.102 -5.886 1.00 63.84 84 MET A O 1
ATOM 672 N N . SER A 1 85 ? 17.117 8.694 -4.324 1.00 65.19 85 SER A N 1
ATOM 673 C CA . SER A 1 85 ? 18.120 8.089 -5.196 1.00 65.19 85 SER A CA 1
ATOM 674 C C . SER A 1 85 ? 17.436 7.041 -6.076 1.00 65.19 85 SER A C 1
ATOM 676 O O . SER A 1 85 ? 16.828 6.083 -5.594 1.00 65.19 85 SER A O 1
ATOM 678 N N . PHE A 1 86 ? 17.461 7.256 -7.390 1.00 68.25 86 PHE A N 1
ATOM 679 C CA . PHE A 1 86 ? 16.963 6.276 -8.348 1.00 68.25 86 PHE A CA 1
ATOM 680 C C . PHE A 1 86 ? 18.070 5.246 -8.596 1.00 68.25 86 PHE A C 1
ATOM 682 O O . PHE A 1 86 ? 19.098 5.576 -9.184 1.00 68.25 86 PHE A O 1
ATOM 689 N N . ASP A 1 87 ? 17.879 4.010 -8.125 1.00 74.12 87 ASP A N 1
ATOM 690 C CA . ASP A 1 87 ? 18.737 2.882 -8.512 1.00 74.12 87 ASP A CA 1
ATOM 691 C C . ASP A 1 87 ? 18.666 2.665 -10.036 1.00 74.12 87 ASP A C 1
ATOM 693 O O . ASP A 1 87 ? 17.608 2.834 -10.645 1.00 74.12 87 ASP A O 1
ATOM 697 N N . GLU A 1 88 ? 19.755 2.172 -10.638 1.00 81.19 88 GLU A N 1
ATOM 698 C CA . GLU A 1 88 ? 19.784 1.766 -12.057 1.00 81.19 88 GLU A CA 1
ATOM 699 C C . GLU A 1 88 ? 18.725 0.700 -12.392 1.00 81.19 88 GLU A C 1
ATOM 701 O O . GLU A 1 88 ? 18.287 0.587 -13.536 1.00 81.19 88 GLU A O 1
ATOM 706 N N . ASN A 1 89 ? 18.297 -0.082 -11.392 1.00 87.50 89 ASN A N 1
ATOM 707 C CA . ASN A 1 89 ? 17.244 -1.078 -11.530 1.00 87.50 89 ASN A CA 1
ATOM 708 C C . ASN A 1 89 ? 15.983 -0.668 -10.733 1.00 87.50 89 ASN A C 1
ATOM 710 O O . ASN A 1 89 ? 15.967 -0.802 -9.502 1.00 87.50 89 ASN A O 1
ATOM 714 N N . PRO A 1 90 ? 14.895 -0.250 -11.409 1.00 84.00 90 PRO A N 1
ATOM 715 C CA . PRO A 1 90 ? 13.673 0.205 -10.744 1.00 84.00 90 PRO A CA 1
ATOM 716 C C . PRO A 1 90 ? 12.954 -0.913 -9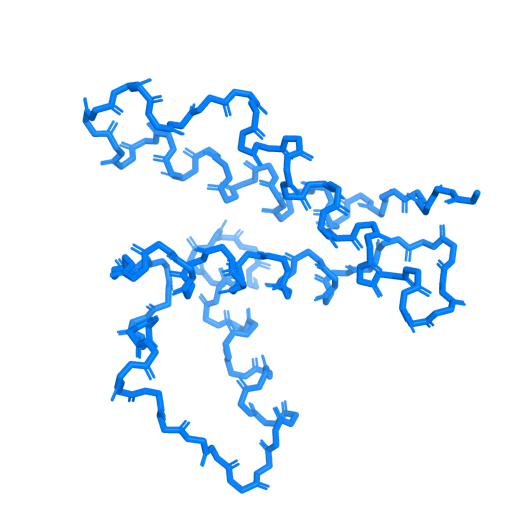.975 1.00 84.00 90 PRO A C 1
ATOM 718 O O . PRO A 1 90 ? 12.371 -0.659 -8.919 1.00 84.00 90 PRO A O 1
ATOM 721 N N . ASP A 1 91 ? 13.041 -2.165 -10.434 1.00 88.94 91 ASP A N 1
ATOM 722 C CA . ASP A 1 91 ? 12.445 -3.304 -9.731 1.00 88.94 91 ASP A CA 1
ATOM 723 C C . ASP A 1 91 ? 13.174 -3.589 -8.419 1.00 88.94 91 ASP A C 1
ATOM 725 O O . ASP A 1 91 ? 12.553 -3.974 -7.425 1.00 88.94 91 ASP A O 1
ATOM 729 N N . LYS A 1 92 ? 14.497 -3.399 -8.396 1.00 88.88 92 LYS A N 1
ATOM 730 C CA . LYS A 1 92 ? 15.301 -3.545 -7.179 1.00 88.88 92 LYS A CA 1
ATOM 731 C C . LYS A 1 92 ? 14.892 -2.500 -6.142 1.00 88.88 92 LYS A C 1
ATOM 733 O O . LYS A 1 92 ? 14.628 -2.871 -4.997 1.00 88.88 92 LYS A O 1
ATOM 738 N N . LEU A 1 93 ? 14.764 -1.239 -6.556 1.00 84.81 93 LEU A N 1
ATOM 739 C CA . LEU A 1 93 ? 14.294 -0.156 -5.690 1.00 84.81 93 LEU A CA 1
ATOM 740 C C . LEU A 1 93 ? 12.894 -0.450 -5.145 1.00 84.81 93 LEU A C 1
ATOM 742 O O . LEU A 1 93 ? 12.658 -0.353 -3.940 1.00 84.81 93 LEU A O 1
ATOM 746 N N . PHE A 1 94 ? 11.971 -0.869 -6.013 1.00 88.12 94 PHE A N 1
ATOM 747 C CA . PHE A 1 94 ? 10.614 -1.211 -5.601 1.00 88.12 94 PHE A CA 1
ATOM 748 C C . PHE A 1 94 ? 10.591 -2.372 -4.601 1.00 88.12 94 PHE A C 1
ATOM 750 O O . PHE A 1 94 ? 9.885 -2.305 -3.597 1.00 88.12 94 PHE A O 1
ATOM 757 N N . ARG A 1 95 ? 11.381 -3.430 -4.828 1.00 91.12 95 ARG A N 1
ATOM 758 C CA . ARG A 1 95 ? 11.494 -4.565 -3.895 1.00 91.12 95 ARG A CA 1
ATOM 759 C C . ARG A 1 95 ? 12.027 -4.134 -2.534 1.00 91.12 95 ARG A C 1
ATOM 761 O O . ARG A 1 95 ? 11.485 -4.581 -1.529 1.00 91.12 95 ARG A O 1
ATOM 768 N N . LYS A 1 96 ? 13.042 -3.267 -2.509 1.00 89.06 96 LYS A N 1
ATOM 769 C CA . LYS A 1 96 ? 13.596 -2.701 -1.274 1.00 89.06 96 LYS A CA 1
ATOM 770 C C . LYS A 1 96 ? 12.516 -1.939 -0.502 1.00 89.06 96 LYS A C 1
ATOM 772 O O . LYS A 1 96 ? 12.196 -2.331 0.616 1.00 89.06 96 LYS A O 1
ATOM 777 N N . LYS A 1 97 ? 11.864 -0.962 -1.14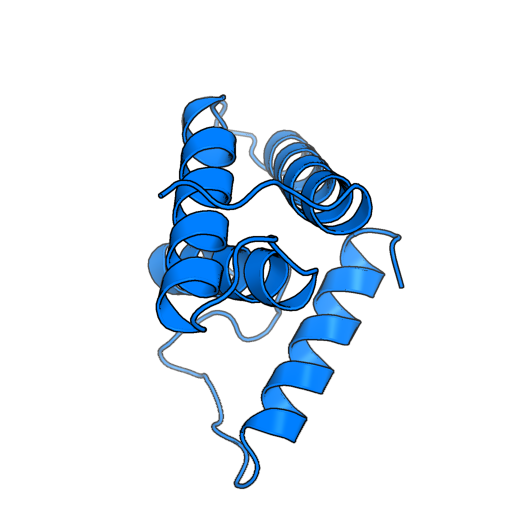6 1.00 86.38 97 LYS A N 1
ATOM 778 C CA . LYS A 1 97 ? 10.782 -0.168 -0.533 1.00 86.38 97 LYS A CA 1
ATOM 779 C C . LYS A 1 97 ? 9.612 -1.027 -0.067 1.00 86.38 97 LYS A C 1
ATOM 781 O O . LYS A 1 97 ? 9.068 -0.800 1.006 1.00 86.38 97 LYS A O 1
ATOM 786 N N . LYS A 1 98 ? 9.230 -2.034 -0.857 1.00 92.00 98 LYS A N 1
ATOM 787 C CA . LYS A 1 98 ? 8.208 -3.010 -0.471 1.00 92.00 98 LYS A CA 1
ATOM 788 C C . LYS A 1 98 ? 8.576 -3.695 0.842 1.00 92.00 98 LYS A C 1
ATOM 790 O O . LYS A 1 98 ? 7.731 -3.768 1.723 1.00 92.00 98 LYS A O 1
ATOM 795 N N . ASN A 1 99 ? 9.781 -4.251 0.932 1.00 92.19 99 ASN A N 1
ATOM 796 C CA . ASN A 1 99 ? 10.187 -5.026 2.099 1.00 92.19 99 ASN A CA 1
ATOM 797 C C . ASN A 1 99 ? 10.253 -4.129 3.341 1.00 92.19 99 ASN A C 1
ATOM 799 O O . ASN A 1 99 ? 9.668 -4.474 4.357 1.00 92.19 99 ASN A O 1
ATOM 803 N N . GLU A 1 100 ? 10.858 -2.945 3.229 1.00 89.94 100 GLU A N 1
ATOM 804 C CA . GLU A 1 100 ? 10.905 -1.952 4.313 1.00 89.94 100 GLU A CA 1
ATOM 805 C C . GLU A 1 100 ? 9.506 -1.555 4.800 1.00 89.94 100 GLU A C 1
ATOM 807 O O . GLU A 1 100 ? 9.257 -1.492 6.004 1.00 89.94 100 GLU A O 1
ATOM 812 N N . LEU A 1 101 ? 8.574 -1.323 3.868 1.00 90.75 101 LEU A N 1
ATOM 813 C CA . LEU A 1 101 ? 7.189 -1.010 4.201 1.00 90.75 101 LEU A CA 1
ATOM 814 C C . LEU A 1 101 ? 6.512 -2.179 4.927 1.00 90.75 101 LEU A C 1
ATOM 816 O O . LEU A 1 101 ? 5.827 -1.959 5.919 1.00 90.75 101 LEU A O 1
ATOM 820 N N . LEU A 1 102 ? 6.668 -3.411 4.435 1.00 93.62 102 LEU A N 1
ATOM 821 C CA . LEU A 1 102 ? 6.036 -4.584 5.042 1.00 93.62 102 LEU A CA 1
ATOM 822 C C . LEU A 1 102 ? 6.571 -4.853 6.451 1.00 93.62 102 LEU A C 1
ATOM 824 O O . LEU A 1 102 ? 5.762 -5.067 7.350 1.00 93.62 102 LEU A O 1
ATOM 828 N N . GLU A 1 103 ? 7.884 -4.755 6.657 1.00 92.81 103 GLU A N 1
ATOM 829 C CA . GLU A 1 103 ? 8.519 -4.837 7.980 1.00 92.81 103 GLU A CA 1
ATOM 830 C C . GLU A 1 103 ? 7.933 -3.791 8.938 1.00 92.81 103 GLU A C 1
ATOM 832 O O . GLU A 1 103 ? 7.448 -4.128 10.013 1.00 92.81 103 GLU A O 1
ATOM 837 N N . LYS A 1 104 ? 7.857 -2.522 8.516 1.00 88.88 104 LYS A N 1
ATOM 838 C CA . LYS A 1 104 ? 7.295 -1.436 9.341 1.00 88.88 104 LYS A CA 1
ATOM 839 C C . LYS A 1 104 ? 5.790 -1.561 9.612 1.00 88.88 104 LYS A C 1
ATOM 841 O O . LYS A 1 104 ? 5.268 -0.881 10.495 1.00 88.88 104 LYS A O 1
ATOM 846 N N . LEU A 1 105 ? 5.075 -2.384 8.847 1.00 90.94 105 LEU A N 1
ATOM 847 C CA . LEU A 1 105 ? 3.662 -2.698 9.074 1.00 90.94 105 LEU A CA 1
ATOM 848 C C . LEU A 1 105 ? 3.459 -3.982 9.898 1.00 90.94 105 LEU A C 1
ATOM 850 O O . LEU A 1 105 ? 2.306 -4.324 10.171 1.00 90.94 105 LEU A O 1
ATOM 854 N N . ASP A 1 106 ? 4.531 -4.672 10.299 1.00 91.81 1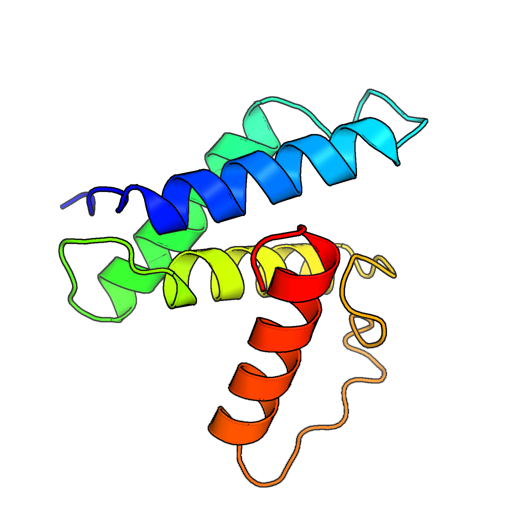06 ASP A N 1
ATOM 855 C CA . ASP A 1 106 ? 4.507 -6.008 10.911 1.00 91.81 106 ASP A CA 1
ATOM 856 C C . ASP A 1 106 ? 3.857 -7.067 9.992 1.00 91.81 106 ASP A C 1
ATOM 858 O O . ASP A 1 106 ? 3.074 -7.918 10.424 1.00 91.81 106 ASP A O 1
ATOM 862 N N . LEU A 1 107 ? 4.122 -6.966 8.685 1.00 90.81 107 LEU A N 1
ATOM 863 C CA . LEU A 1 107 ? 3.607 -7.843 7.623 1.00 90.81 107 LEU A CA 1
ATOM 864 C C . LEU A 1 107 ? 4.725 -8.463 6.756 1.00 90.81 107 LEU A C 1
ATOM 866 O O . LEU A 1 107 ? 4.409 -9.020 5.699 1.00 90.81 107 LEU A O 1
ATOM 870 N N . GLY A 1 108 ? 5.989 -8.286 7.165 1.00 75.00 108 GLY A N 1
ATOM 871 C CA . GLY A 1 108 ? 7.206 -8.799 6.518 1.00 75.00 108 GLY A CA 1
ATOM 872 C C . GLY A 1 108 ? 7.384 -10.304 6.648 1.00 75.00 108 GLY A C 1
ATOM 873 O O . GLY A 1 108 ? 6.969 -10.861 7.690 1.00 75.00 108 GLY A O 1
#

Sequence (108 aa):
FKPNLSKFSERILVRYYQTQRSTDHEKARTTIRLLESLIRLAQAHSRLMFRDTVFPQDAIAAIILVEASLATSGLTDDASALHMSFDENPDKLFRKKKNELLEKLDLG

InterPro domains:
  IPR027417 P-loop containing nucleoside triphosphate hydrolase [G3DSA:3.40.50.300] (1-88)
  IPR031327 Mini-chromosome maintenance protein [PTHR11630] (1-84)
  IPR041562 MCM, AAA-lid domain [PF17855] (2-70)

Radius of gyration: 13.59 Å; chains: 1; bounding box: 34×26×34 Å

Organism: NCBI:txid1561963

pLDDT: mean 83.67, std 14.8, range [50.44, 98.06]